Protein AF-A0A945XWG3-F1 (afdb_monomer_lite)

Structure (mmCIF, N/CA/C/O backbone):
data_AF-A0A945XWG3-F1
#
_entry.id   AF-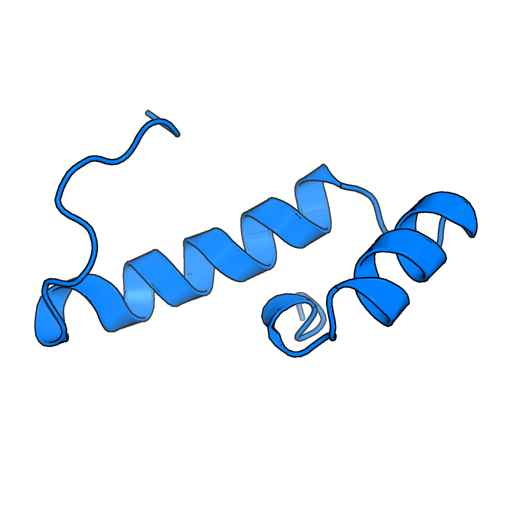A0A945XWG3-F1
#
loop_
_atom_site.group_PDB
_atom_site.id
_atom_site.type_symbol
_atom_site.label_atom_id
_atom_site.label_alt_id
_atom_site.label_comp_id
_atom_site.label_asym_id
_atom_site.label_entity_id
_atom_site.label_seq_id
_atom_site.pdbx_PDB_ins_code
_atom_site.Cartn_x
_atom_site.Cartn_y
_atom_site.Cartn_z
_atom_site.occupancy
_atom_site.B_iso_or_equiv
_atom_site.auth_seq_id
_atom_site.auth_comp_id
_atom_site.auth_asym_id
_atom_site.auth_atom_id
_atom_site.pdbx_PDB_model_num
ATOM 1 N N . MET A 1 1 ? 10.798 2.295 10.082 1.00 42.41 1 MET A N 1
ATOM 2 C CA . MET A 1 1 ? 10.445 0.952 9.592 1.00 42.41 1 MET A CA 1
ATOM 3 C C . MET A 1 1 ? 8.990 1.036 9.211 1.00 42.41 1 MET A C 1
ATOM 5 O O . MET A 1 1 ? 8.147 0.915 10.082 1.00 42.41 1 MET A O 1
ATOM 9 N N . SER A 1 2 ? 8.709 1.410 7.966 1.00 52.78 2 SER A N 1
ATOM 10 C CA . SER A 1 2 ? 7.376 1.241 7.399 1.00 52.78 2 SER A CA 1
ATOM 11 C C . SER A 1 2 ? 7.083 -0.247 7.524 1.00 52.78 2 SER A C 1
ATOM 13 O O . SER A 1 2 ? 7.807 -1.052 6.936 1.00 52.78 2 SER A O 1
ATOM 15 N N . ASP A 1 3 ? 6.130 -0.612 8.381 1.00 62.94 3 ASP A N 1
ATOM 16 C CA . ASP A 1 3 ? 5.678 -1.993 8.493 1.00 62.94 3 ASP A CA 1
ATOM 17 C C . ASP A 1 3 ? 5.440 -2.522 7.072 1.00 62.94 3 ASP A C 1
ATOM 19 O O . ASP A 1 3 ? 5.038 -1.763 6.182 1.00 62.94 3 ASP A O 1
ATOM 23 N N . GLU A 1 4 ? 5.767 -3.789 6.814 1.00 86.56 4 GLU A N 1
ATOM 24 C CA . GLU A 1 4 ? 5.634 -4.423 5.496 1.00 86.56 4 GLU A CA 1
ATOM 25 C C . GLU A 1 4 ? 4.146 -4.601 5.116 1.00 86.56 4 GLU A C 1
ATOM 27 O O . GLU A 1 4 ? 3.705 -5.690 4.756 1.00 86.56 4 GLU A O 1
ATOM 32 N N . LEU A 1 5 ? 3.343 -3.537 5.216 1.00 95.81 5 LEU A N 1
ATOM 33 C CA . LEU A 1 5 ? 1.906 -3.490 4.991 1.00 95.81 5 LEU A CA 1
ATOM 34 C C . LEU A 1 5 ? 1.557 -3.985 3.585 1.00 95.81 5 LEU A C 1
ATOM 36 O O . LEU A 1 5 ? 0.521 -4.617 3.404 1.00 95.81 5 LEU A O 1
ATOM 40 N N . TRP A 1 6 ? 2.453 -3.792 2.611 1.00 95.50 6 TRP A N 1
ATOM 41 C CA . TRP A 1 6 ? 2.324 -4.353 1.264 1.00 95.50 6 TRP A CA 1
ATOM 42 C C . TRP A 1 6 ? 2.219 -5.890 1.227 1.00 95.50 6 TRP A C 1
ATOM 44 O O . TRP A 1 6 ? 1.757 -6.434 0.226 1.00 95.50 6 TRP A O 1
ATOM 54 N N . ARG A 1 7 ? 2.652 -6.602 2.280 1.00 96.38 7 ARG A N 1
ATOM 55 C CA . ARG A 1 7 ? 2.570 -8.072 2.389 1.00 96.38 7 ARG A CA 1
ATOM 56 C C . ARG A 1 7 ? 1.230 -8.568 2.917 1.00 96.38 7 ARG A C 1
ATOM 58 O O . ARG A 1 7 ? 0.979 -9.769 2.844 1.00 96.38 7 ARG A O 1
ATOM 65 N N . LEU A 1 8 ? 0.402 -7.683 3.468 1.00 96.81 8 LEU A N 1
ATOM 66 C CA . LEU A 1 8 ? -0.904 -8.054 3.998 1.00 96.81 8 LEU A CA 1
ATOM 67 C C . LEU A 1 8 ? -1.836 -8.503 2.871 1.00 96.81 8 LEU A C 1
ATOM 69 O O . LEU A 1 8 ? -1.833 -7.955 1.767 1.00 96.81 8 LEU A O 1
ATOM 73 N N . SER A 1 9 ? -2.696 -9.472 3.172 1.00 97.56 9 SER A N 1
ATOM 74 C CA . SER A 1 9 ? -3.845 -9.764 2.322 1.00 97.56 9 SER A CA 1
ATOM 75 C C . SER A 1 9 ? -4.839 -8.597 2.322 1.00 97.56 9 SER A C 1
ATOM 77 O O . SER A 1 9 ? -4.880 -7.777 3.243 1.00 97.56 9 SER A O 1
ATOM 79 N N . ALA A 1 10 ? -5.724 -8.561 1.322 1.00 97.06 10 ALA A N 1
ATOM 80 C CA . ALA A 1 10 ? -6.781 -7.552 1.248 1.00 97.06 10 ALA A CA 1
ATOM 81 C C . ALA A 1 10 ? -7.681 -7.540 2.502 1.00 97.06 10 ALA A C 1
ATOM 83 O O . ALA A 1 10 ? -8.086 -6.475 2.968 1.00 97.06 10 ALA A O 1
ATOM 84 N N . CYS A 1 11 ? -7.959 -8.715 3.081 1.00 98.25 11 CYS A N 1
ATOM 85 C CA . CYS A 1 11 ? -8.757 -8.841 4.300 1.00 98.25 11 CYS A CA 1
ATOM 86 C C . CYS A 1 11 ? -8.038 -8.246 5.517 1.00 98.25 11 CYS A C 1
ATOM 88 O O . CYS A 1 11 ? -8.644 -7.491 6.276 1.00 98.25 11 CYS A O 1
ATOM 90 N N . GLU A 1 12 ? -6.751 -8.556 5.693 1.00 97.94 12 GLU A N 1
ATOM 91 C CA . GLU A 1 12 ? -5.944 -8.044 6.806 1.00 97.94 12 GLU A CA 1
ATOM 92 C C . GLU A 1 12 ? -5.733 -6.535 6.709 1.00 97.94 12 GLU A C 1
ATOM 94 O O . GLU A 1 12 ? -5.850 -5.838 7.718 1.00 97.94 12 GLU A O 1
ATOM 99 N N . ALA A 1 13 ? -5.479 -6.030 5.500 1.00 97.75 13 ALA A N 1
ATOM 100 C CA . ALA A 1 13 ? -5.349 -4.608 5.219 1.00 97.75 13 ALA A CA 1
ATOM 101 C C . ALA A 1 13 ? -6.644 -3.851 5.552 1.00 97.75 13 ALA A C 1
ATOM 103 O O . ALA A 1 13 ? -6.630 -2.895 6.330 1.00 97.75 13 ALA A O 1
ATOM 104 N N . ALA A 1 14 ? -7.786 -4.325 5.039 1.00 98.19 14 ALA A N 1
ATOM 105 C CA . ALA A 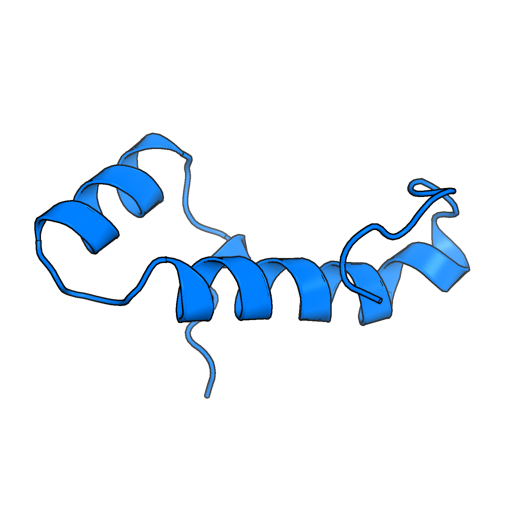1 14 ? -9.088 -3.720 5.312 1.00 98.19 14 ALA A CA 1
ATOM 106 C C . ALA A 1 14 ? -9.432 -3.746 6.807 1.00 98.19 14 ALA A C 1
ATOM 108 O O . ALA A 1 14 ? -9.961 -2.772 7.345 1.00 98.19 14 ALA A O 1
ATOM 109 N N . GLN A 1 15 ? -9.122 -4.851 7.490 1.00 98.44 15 GLN A N 1
ATOM 110 C CA . GLN A 1 15 ? -9.354 -4.969 8.922 1.00 98.44 15 GLN A CA 1
ATOM 111 C C . GLN A 1 15 ? -8.432 -4.043 9.726 1.00 98.44 15 GLN A C 1
ATOM 113 O O . GLN A 1 15 ? -8.901 -3.363 10.630 1.00 98.44 15 GLN A O 1
ATOM 118 N N . GLY A 1 16 ? -7.147 -3.948 9.372 1.00 97.75 16 GLY A N 1
ATOM 119 C CA . GLY A 1 16 ? -6.188 -3.058 10.030 1.00 97.75 16 GLY A CA 1
ATOM 120 C C . GLY A 1 16 ? -6.567 -1.582 9.959 1.00 97.75 16 GLY A C 1
ATOM 121 O O . GLY A 1 16 ? -6.457 -0.888 10.970 1.00 97.75 16 GLY A O 1
ATOM 122 N N . ILE A 1 17 ? -7.107 -1.137 8.820 1.00 98.06 17 ILE A N 1
ATOM 123 C CA . ILE A 1 17 ? -7.627 0.228 8.659 1.00 98.06 17 ILE A CA 1
ATOM 124 C C . ILE A 1 17 ? -8.862 0.454 9.541 1.00 98.06 17 ILE A C 1
ATOM 126 O O . ILE A 1 17 ? -8.935 1.457 10.251 1.00 98.06 17 ILE A O 1
ATOM 130 N N . ARG A 1 18 ? -9.831 -0.476 9.542 1.00 98.38 18 ARG A N 1
ATOM 131 C CA . ARG A 1 18 ? -11.042 -0.366 10.384 1.00 98.38 18 ARG A CA 1
ATOM 132 C C . ARG A 1 18 ? -10.713 -0.327 11.874 1.00 98.38 18 ARG A C 1
ATOM 134 O O . ARG A 1 18 ? -11.313 0.454 12.609 1.00 98.38 18 ARG A O 1
ATOM 141 N N . ASP A 1 19 ? -9.727 -1.118 12.284 1.00 98.19 19 ASP A N 1
ATOM 142 C CA . ASP A 1 19 ? -9.237 -1.180 13.662 1.00 98.19 19 ASP A CA 1
ATOM 143 C C . ASP A 1 19 ? -8.299 -0.015 14.017 1.00 98.19 19 ASP A C 1
ATOM 145 O O . ASP A 1 19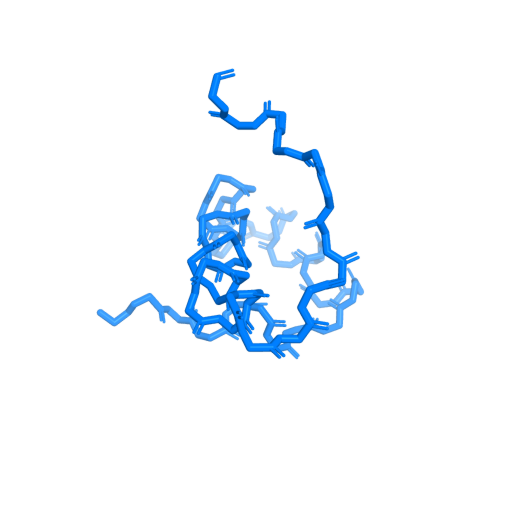 ? -7.828 0.064 15.150 1.00 98.19 19 ASP A O 1
ATOM 149 N N . LYS A 1 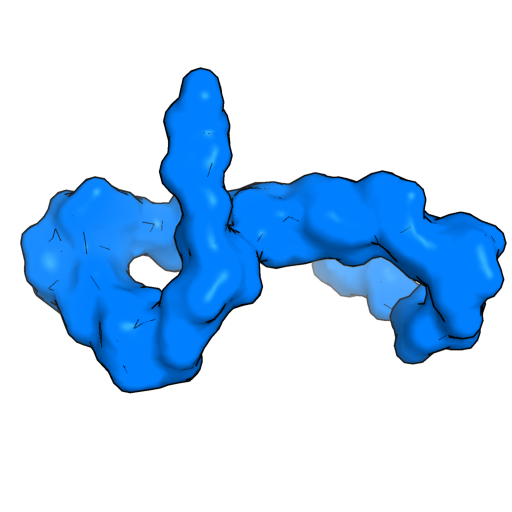20 ? -8.024 0.894 13.068 1.00 97.31 20 LYS A N 1
ATOM 150 C CA . LYS A 1 20 ? -7.120 2.045 13.224 1.00 97.31 20 LYS A CA 1
ATOM 151 C C . LYS A 1 20 ? -5.702 1.655 13.659 1.00 97.31 20 LYS A C 1
ATOM 153 O O . LYS A 1 20 ? -5.040 2.414 14.361 1.00 97.31 20 LYS A O 1
ATOM 158 N N . ARG A 1 21 ? -5.231 0.477 13.241 1.00 97.19 21 ARG A N 1
ATOM 159 C CA . ARG A 1 21 ? -3.846 0.027 13.477 1.00 97.19 21 ARG A CA 1
ATOM 160 C C . ARG A 1 21 ? -2.844 0.775 12.597 1.00 97.19 21 ARG A C 1
ATOM 162 O O . ARG A 1 21 ? -1.706 0.958 13.002 1.00 97.19 21 ARG A O 1
ATOM 169 N N . PHE A 1 22 ? -3.287 1.188 11.416 1.00 96.62 22 PHE A N 1
ATOM 170 C CA . PHE A 1 22 ? -2.592 2.051 10.465 1.00 96.62 22 PHE A CA 1
ATOM 171 C C . PHE A 1 22 ? -3.642 2.725 9.574 1.00 96.62 22 PHE A C 1
ATOM 173 O O . PHE A 1 22 ? -4.794 2.284 9.493 1.00 96.62 22 PHE A O 1
ATOM 180 N N . SER A 1 23 ? -3.256 3.806 8.916 1.00 97.06 23 SER A N 1
ATOM 181 C CA . SER A 1 23 ? -4.089 4.557 7.985 1.00 97.06 23 SER A CA 1
ATOM 182 C C .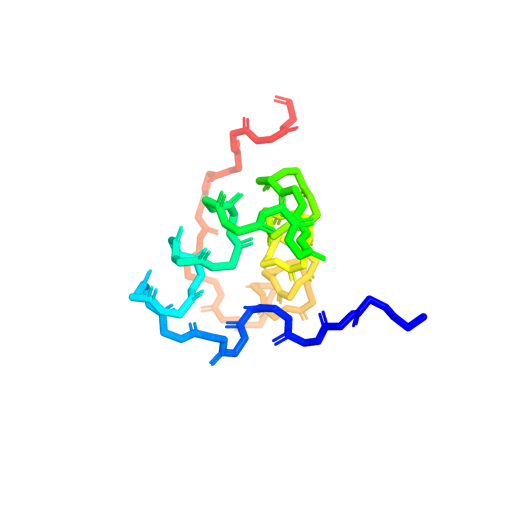 SER A 1 23 ? -4.062 3.964 6.573 1.00 97.06 23 SER A C 1
ATOM 184 O O . SER A 1 23 ? -3.170 3.204 6.191 1.00 97.06 23 SER A O 1
ATOM 186 N N . ALA A 1 24 ? -5.053 4.341 5.763 1.00 96.50 24 ALA A N 1
ATOM 187 C CA . ALA A 1 24 ? -5.056 4.008 4.341 1.00 96.50 24 ALA A CA 1
ATOM 188 C C . ALA A 1 24 ? -3.861 4.638 3.600 1.00 96.50 24 ALA A C 1
ATOM 190 O O . ALA A 1 24 ? -3.314 4.018 2.694 1.00 96.50 24 ALA A O 1
ATOM 191 N N . GLU A 1 25 ? -3.436 5.836 4.010 1.00 95.69 25 GLU A N 1
ATOM 192 C CA . GLU A 1 25 ? -2.284 6.538 3.438 1.00 95.69 25 GLU A CA 1
ATOM 193 C C . GLU A 1 25 ? -0.978 5.773 3.689 1.00 95.69 25 GLU A C 1
ATOM 195 O O . GLU A 1 25 ? -0.211 5.539 2.757 1.00 95.69 25 GLU A O 1
ATOM 200 N N . GLU A 1 26 ? -0.768 5.284 4.916 1.00 95.75 26 GLU A N 1
ATOM 201 C CA . GLU A 1 26 ? 0.390 4.447 5.262 1.00 95.75 26 GLU A CA 1
ATOM 202 C C . GLU A 1 26 ? 0.425 3.146 4.448 1.00 95.75 26 GLU A C 1
ATOM 204 O O . GLU A 1 26 ? 1.486 2.745 3.963 1.00 95.75 26 GLU A O 1
ATOM 209 N N . LEU A 1 27 ? -0.731 2.501 4.245 1.00 96.31 27 LEU A N 1
ATOM 210 C CA . LEU A 1 27 ? -0.825 1.299 3.416 1.00 96.31 27 LEU A CA 1
ATOM 211 C C . LEU A 1 27 ? -0.475 1.589 1.949 1.00 96.31 27 LEU A C 1
ATOM 213 O O . LEU A 1 27 ? 0.313 0.851 1.356 1.00 96.31 27 LEU A O 1
ATOM 217 N N . VAL A 1 28 ? -1.048 2.646 1.361 1.00 94.81 28 VAL A N 1
ATOM 218 C CA . VAL A 1 28 ? -0.780 3.022 -0.036 1.00 94.81 28 VAL A CA 1
ATOM 219 C C . VAL A 1 28 ? 0.694 3.366 -0.217 1.00 94.81 28 VAL A C 1
ATOM 221 O O . VAL A 1 28 ? 1.315 2.826 -1.127 1.00 94.81 28 VAL A O 1
ATOM 224 N N . SER A 1 29 ? 1.269 4.164 0.685 1.00 94.19 29 SER A N 1
ATOM 225 C CA . SER A 1 29 ? 2.691 4.523 0.674 1.00 94.19 29 SER A CA 1
ATOM 226 C C . SER A 1 29 ? 3.607 3.290 0.725 1.00 94.19 29 SER A C 1
ATOM 228 O O . SER A 1 29 ? 4.550 3.174 -0.057 1.00 94.19 29 SER A O 1
ATOM 230 N N . SER A 1 30 ? 3.282 2.298 1.566 1.00 95.38 30 SER A N 1
ATOM 231 C CA . SER A 1 30 ? 4.016 1.022 1.633 1.00 95.38 30 SER A CA 1
ATOM 232 C C . SER A 1 30 ? 4.002 0.263 0.296 1.00 95.38 30 SER A C 1
ATOM 234 O O . SER A 1 30 ? 5.023 -0.277 -0.139 1.00 95.38 30 SER A O 1
ATOM 236 N N . VAL A 1 31 ? 2.855 0.232 -0.392 1.00 94.94 31 VAL A N 1
ATOM 237 C CA . VAL A 1 31 ? 2.705 -0.463 -1.680 1.00 94.94 31 VAL A CA 1
ATOM 238 C C . VAL A 1 31 ? 3.387 0.301 -2.817 1.00 94.94 31 VAL A C 1
ATOM 240 O O . VAL A 1 31 ? 4.091 -0.317 -3.621 1.00 94.94 31 VAL A O 1
ATOM 243 N N . THR A 1 32 ? 3.209 1.621 -2.897 1.00 94.00 32 THR A N 1
ATOM 244 C CA . THR A 1 32 ? 3.792 2.449 -3.964 1.00 94.00 32 THR A CA 1
ATOM 245 C C . THR A 1 32 ? 5.309 2.517 -3.860 1.00 94.00 32 THR A C 1
ATOM 247 O O . THR A 1 32 ? 5.982 2.423 -4.884 1.00 94.00 32 THR A O 1
ATOM 250 N N . GLN A 1 33 ? 5.871 2.546 -2.648 1.00 93.81 33 GLN A N 1
ATOM 251 C CA . GLN A 1 33 ? 7.317 2.445 -2.454 1.00 93.81 33 GLN A CA 1
ATOM 252 C C . GLN A 1 33 ? 7.870 1.146 -3.066 1.00 93.81 33 GLN A C 1
ATOM 254 O O . GLN A 1 33 ? 8.819 1.174 -3.849 1.00 93.81 33 GLN A O 1
ATOM 259 N N . ARG A 1 34 ? 7.234 0.002 -2.792 1.00 94.75 34 ARG A N 1
ATOM 260 C CA . ARG A 1 34 ? 7.642 -1.284 -3.378 1.00 94.75 34 ARG A CA 1
ATOM 261 C C . ARG A 1 34 ? 7.497 -1.310 -4.902 1.00 94.75 34 ARG A C 1
ATOM 263 O O . ARG A 1 34 ? 8.301 -1.935 -5.598 1.00 94.75 34 ARG A O 1
ATOM 270 N N . ILE A 1 35 ? 6.451 -0.677 -5.430 1.00 94.94 35 ILE A N 1
ATOM 271 C CA . ILE A 1 35 ? 6.268 -0.514 -6.874 1.00 94.94 35 ILE A CA 1
ATOM 272 C C . ILE A 1 35 ? 7.444 0.269 -7.459 1.00 94.94 35 ILE A C 1
ATOM 274 O O . ILE A 1 35 ? 8.055 -0.214 -8.410 1.00 94.94 35 ILE A O 1
ATOM 278 N N . ALA A 1 36 ? 7.800 1.416 -6.880 1.00 93.88 36 ALA A N 1
ATOM 279 C CA . ALA A 1 36 ? 8.913 2.240 -7.344 1.00 93.88 36 ALA A CA 1
ATOM 280 C C . ALA A 1 36 ? 10.244 1.463 -7.342 1.00 93.88 36 ALA A C 1
ATOM 282 O O . ALA A 1 36 ? 11.027 1.565 -8.285 1.00 93.88 36 ALA A O 1
ATOM 283 N N . GLU A 1 37 ? 10.464 0.615 -6.334 1.00 95.44 37 GLU A N 1
ATOM 284 C CA . GLU A 1 37 ? 11.661 -0.227 -6.217 1.00 95.44 37 GLU A CA 1
ATOM 285 C C . GLU A 1 37 ? 11.756 -1.330 -7.291 1.00 95.44 37 GLU A C 1
ATOM 287 O O . GLU A 1 37 ? 12.855 -1.710 -7.704 1.00 95.44 37 GLU A O 1
ATOM 292 N N . HIS A 1 38 ? 10.631 -1.883 -7.756 1.00 96.62 38 HIS A N 1
ATOM 293 C CA . HIS A 1 38 ? 10.636 -3.075 -8.617 1.00 96.62 38 HIS A CA 1
ATOM 294 C C . HIS A 1 38 ? 10.147 -2.850 -10.046 1.00 96.62 38 HIS A C 1
ATOM 296 O O . HIS A 1 38 ? 10.571 -3.574 -10.956 1.00 96.62 38 HIS A O 1
ATOM 302 N N . ASN A 1 39 ? 9.270 -1.876 -10.271 1.00 97.19 39 ASN A N 1
ATOM 303 C CA . ASN A 1 39 ? 8.684 -1.623 -11.579 1.00 97.19 39 ASN A CA 1
ATOM 304 C C . ASN A 1 39 ? 9.720 -1.274 -12.663 1.00 97.19 39 ASN A C 1
ATOM 306 O O . ASN A 1 39 ? 9.535 -1.765 -13.772 1.00 97.19 39 ASN A O 1
ATOM 310 N N . PRO A 1 40 ? 10.852 -0.582 -12.395 1.00 96.50 40 PRO A N 1
ATOM 311 C CA . PRO A 1 40 ? 11.875 -0.351 -13.423 1.00 96.50 40 PRO A CA 1
ATOM 312 C C . PRO A 1 40 ? 12.437 -1.634 -14.053 1.00 96.50 40 PRO A C 1
ATOM 314 O O . PRO A 1 40 ? 12.846 -1.634 -15.210 1.00 96.50 40 PRO A O 1
ATOM 317 N N . ARG A 1 41 ? 12.445 -2.747 -13.306 1.00 97.88 41 ARG A N 1
ATOM 318 C CA . ARG A 1 41 ? 12.892 -4.059 -13.800 1.00 97.88 41 ARG A CA 1
ATOM 319 C C . ARG A 1 41 ? 11.753 -4.882 -14.400 1.00 97.88 41 ARG A C 1
ATOM 321 O O . ARG A 1 41 ? 11.983 -5.640 -15.336 1.00 97.88 41 ARG A O 1
ATOM 328 N N . LEU A 1 42 ? 10.561 -4.807 -13.809 1.00 97.88 42 LEU A N 1
ATOM 329 C CA . LEU A 1 42 ? 9.412 -5.634 -14.197 1.00 97.88 42 LEU A CA 1
ATOM 330 C C . LEU A 1 42 ? 8.612 -5.041 -15.359 1.00 97.88 42 LEU A C 1
ATOM 332 O O . LEU A 1 42 ? 8.013 -5.799 -16.115 1.00 97.88 42 LEU A O 1
ATOM 336 N N . ASN A 1 43 ? 8.597 -3.712 -15.478 1.00 96.00 43 ASN A N 1
ATOM 337 C CA . ASN A 1 43 ? 7.802 -2.946 -16.432 1.00 96.00 43 ASN A CA 1
ATOM 338 C C . ASN A 1 43 ? 6.319 -3.375 -16.449 1.00 96.00 43 ASN A C 1
ATOM 340 O O . ASN A 1 43 ? 5.734 -3.606 -17.505 1.00 96.00 43 ASN A O 1
ATOM 344 N N . ALA A 1 44 ? 5.730 -3.556 -15.263 1.00 97.56 44 ALA A N 1
ATOM 345 C CA . ALA A 1 44 ? 4.363 -4.053 -15.094 1.00 97.56 44 ALA A CA 1
ATOM 346 C C . ALA A 1 44 ? 3.324 -2.924 -14.982 1.00 97.56 44 ALA A C 1
ATOM 348 O O . ALA A 1 44 ? 2.141 -3.146 -15.231 1.00 97.56 44 ALA A O 1
ATOM 349 N N . ILE A 1 45 ? 3.759 -1.721 -14.605 1.00 95.25 45 ILE A N 1
ATOM 350 C CA . ILE A 1 45 ? 2.930 -0.525 -14.460 1.00 95.25 45 ILE A CA 1
ATOM 351 C C . ILE A 1 45 ? 3.444 0.526 -15.440 1.00 95.25 45 ILE A C 1
ATOM 353 O O . ILE A 1 45 ? 4.629 0.854 -15.433 1.00 95.25 45 ILE A O 1
ATOM 357 N N . VAL A 1 46 ? 2.546 1.030 -16.283 1.00 94.44 46 VAL A N 1
ATOM 358 C CA . VAL A 1 46 ? 2.857 1.953 -17.392 1.00 94.44 46 VAL A CA 1
ATOM 359 C C . VAL A 1 46 ? 2.307 3.364 -17.186 1.00 94.44 46 VAL A C 1
ATOM 361 O O . VAL A 1 46 ? 2.622 4.263 -17.958 1.00 94.44 46 VAL A O 1
ATOM 364 N N . LEU A 1 47 ? 1.471 3.551 -16.165 1.00 94.56 47 LEU A N 1
ATOM 365 C CA . LEU A 1 47 ? 0.874 4.827 -15.796 1.00 94.56 47 LEU A CA 1
ATOM 366 C C . LEU A 1 47 ? 0.852 4.917 -14.274 1.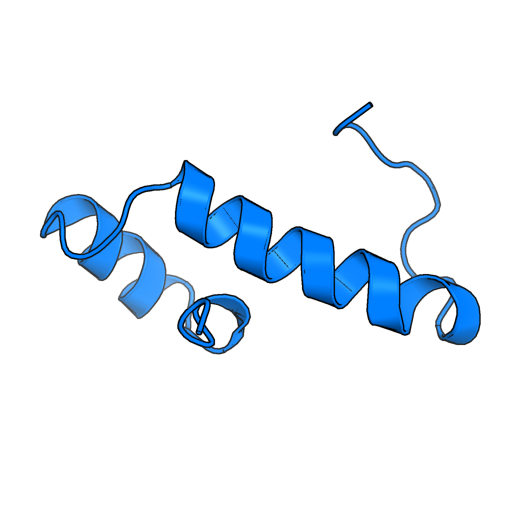00 94.56 47 LEU A C 1
ATOM 368 O O . LEU A 1 47 ? 0.263 4.054 -13.621 1.00 94.56 47 LEU A O 1
ATOM 372 N N . ASP A 1 48 ? 1.489 5.952 -13.742 1.00 89.38 48 ASP A N 1
ATOM 373 C CA . ASP A 1 48 ? 1.352 6.344 -12.346 1.00 89.38 48 ASP A CA 1
ATOM 374 C C . ASP A 1 48 ? 0.289 7.449 -12.248 1.00 89.38 48 ASP A C 1
ATOM 376 O O . ASP A 1 48 ? 0.259 8.359 -13.075 1.00 89.38 48 ASP A O 1
ATOM 380 N N . LEU A 1 49 ? -0.624 7.321 -11.284 1.00 89.25 49 LEU A N 1
ATOM 381 C CA . LEU A 1 49 ? -1.683 8.298 -10.990 1.00 89.25 49 LEU A CA 1
ATOM 382 C C . LEU A 1 49 ? -1.441 9.012 -9.648 1.00 89.25 49 LEU A C 1
ATOM 384 O O . LEU A 1 49 ? -2.328 9.716 -9.167 1.00 89.25 49 LEU A O 1
ATOM 388 N N . GLY A 1 50 ? -0.299 8.754 -9.003 1.00 75.31 50 GLY A N 1
ATOM 389 C CA . GLY A 1 50 ? 0.113 9.385 -7.752 1.00 75.31 50 GLY A CA 1
ATOM 390 C C . GLY A 1 50 ? 0.886 10.695 -7.924 1.00 75.31 50 GLY A C 1
ATOM 391 O O . GLY A 1 50 ? 1.151 11.348 -6.915 1.00 75.31 50 GLY A O 1
ATOM 392 N N . GLU A 1 51 ? 1.240 11.063 -9.161 1.00 58.75 51 GLU A N 1
ATOM 393 C CA . GLU A 1 51 ? 1.816 12.370 -9.526 1.00 58.75 51 GLU A CA 1
ATOM 394 C C . GLU A 1 51 ? 0.747 13.404 -9.908 1.00 58.75 51 GLU A C 1
ATOM 396 O O . GLU A 1 51 ? -0.260 13.027 -10.554 1.00 58.75 51 GLU A O 1
#

Foldseek 3Di:
DLPLLVPDDPVRNVVCCVVPVDHPVSSVVNNVVVCVVPCVPVVPDDDDPPD

Sequence (51 aa):
MSDELWRLSACEAAQGIRDKRFSAEELVSSVTQRIAEHNPRLNAIVLDLGE

Radius of gyration: 12.09 Å; chains: 1; bounding box: 24×22×31 Å

pLDDT: mean 92.19, std 11.86, range [42.41, 98.44]

Secondary structure (DSSP, 8-state):
----GGGS-HHHHHHHHHTTSS-HHHHHHHHHHHHHHHHHHH------S--